Protein AF-A0A528AX21-F1 (afdb_monomer_lite)

Structure (mmCIF, N/CA/C/O backbone):
data_AF-A0A528AX21-F1
#
_entry.id   AF-A0A528AX21-F1
#
loop_
_atom_site.group_PDB
_atom_site.id
_atom_site.type_symbol
_atom_site.label_atom_id
_atom_site.label_alt_id
_atom_site.label_comp_id
_atom_site.label_asym_id
_atom_site.label_entity_id
_atom_site.label_seq_id
_atom_site.pdbx_PDB_ins_code
_atom_site.Cartn_x
_atom_site.Cartn_y
_atom_site.Cartn_z
_atom_site.occupancy
_atom_site.B_iso_or_equiv
_atom_site.auth_seq_id
_atom_site.auth_comp_id
_atom_site.auth_asym_id
_atom_site.auth_atom_id
_atom_site.pdbx_PDB_model_num
ATOM 1 N N . MET A 1 1 ? -32.757 -1.481 68.352 1.00 37.94 1 MET A N 1
ATOM 2 C CA . MET A 1 1 ? -32.312 -2.573 67.457 1.00 37.94 1 MET A CA 1
ATOM 3 C C . MET A 1 1 ? -32.295 -2.044 66.029 1.00 37.94 1 MET A C 1
ATOM 5 O O . MET A 1 1 ? -33.355 -1.872 65.451 1.00 37.94 1 MET A O 1
ATOM 9 N N . LEU A 1 2 ? -31.119 -1.713 65.490 1.00 50.81 2 LEU A N 1
ATOM 10 C CA . LEU A 1 2 ? -30.959 -1.194 64.127 1.00 50.81 2 LEU A CA 1
ATOM 11 C C . LEU A 1 2 ? -29.969 -2.110 63.388 1.00 50.81 2 LEU A C 1
ATOM 13 O O . LEU A 1 2 ? -28.760 -1.962 63.524 1.00 50.81 2 LEU A O 1
ATOM 17 N N . ARG A 1 3 ? -30.472 -3.139 62.700 1.00 51.97 3 ARG A N 1
ATOM 18 C CA . ARG A 1 3 ? -29.659 -4.090 61.917 1.00 51.97 3 ARG A CA 1
ATOM 19 C C . ARG A 1 3 ? -30.425 -4.549 60.677 1.00 51.97 3 ARG A C 1
ATOM 21 O O . ARG A 1 3 ? -30.811 -5.704 60.588 1.00 51.97 3 ARG A O 1
ATOM 28 N N . PHE A 1 4 ? -30.661 -3.650 59.725 1.00 55.97 4 PHE A N 1
ATOM 29 C CA . PHE A 1 4 ? -31.255 -4.026 58.433 1.00 55.97 4 PHE A CA 1
ATOM 30 C C . PHE A 1 4 ? -30.690 -3.241 57.250 1.00 55.97 4 PHE A C 1
ATOM 32 O O . PHE A 1 4 ? -31.429 -2.892 56.345 1.00 55.97 4 PHE A O 1
ATOM 39 N N . ILE A 1 5 ? -29.386 -2.959 57.207 1.00 58.75 5 ILE A N 1
ATOM 40 C CA . ILE A 1 5 ? -28.769 -2.465 55.966 1.00 58.75 5 ILE A CA 1
ATOM 41 C C . ILE A 1 5 ? -27.331 -2.994 55.895 1.00 58.75 5 ILE A C 1
ATOM 43 O O . ILE A 1 5 ? -26.437 -2.387 56.472 1.00 58.75 5 ILE A O 1
ATOM 47 N N . PRO A 1 6 ? -27.093 -4.177 55.293 1.00 50.47 6 PRO A N 1
ATOM 48 C CA . PRO A 1 6 ? -26.071 -4.206 54.247 1.00 50.47 6 PRO A CA 1
ATOM 49 C C . PRO A 1 6 ? -26.345 -5.334 53.238 1.00 50.47 6 P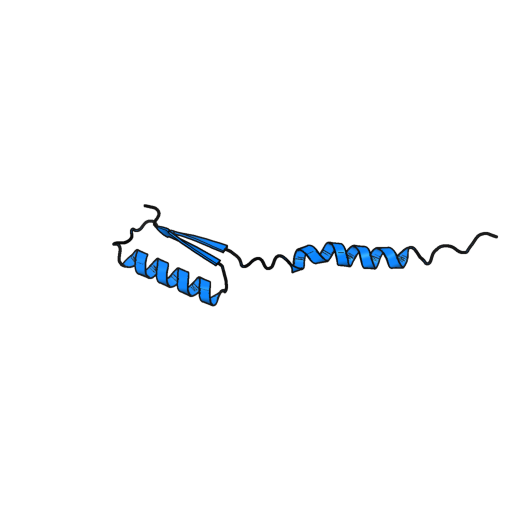RO A C 1
ATOM 51 O O . PRO A 1 6 ? -25.757 -6.406 53.320 1.00 50.47 6 PRO A O 1
ATOM 54 N N . LYS A 1 7 ? -27.266 -5.146 52.291 1.00 50.34 7 LYS A N 1
ATOM 55 C CA . LYS A 1 7 ? -27.373 -6.070 51.138 1.00 50.34 7 LYS A CA 1
ATOM 56 C C . LYS A 1 7 ? -27.425 -5.377 49.778 1.00 50.34 7 LYS A C 1
ATOM 58 O O . LYS A 1 7 ? -27.314 -6.045 48.762 1.00 50.34 7 LYS A O 1
ATOM 63 N N . ILE A 1 8 ? -27.516 -4.046 49.752 1.00 52.75 8 ILE A N 1
ATOM 64 C CA . ILE A 1 8 ? -27.661 -3.280 48.503 1.00 52.75 8 ILE A CA 1
ATOM 65 C C . ILE A 1 8 ? -26.297 -2.814 47.951 1.00 52.75 8 ILE A C 1
ATOM 67 O O . ILE A 1 8 ? -26.159 -2.578 46.757 1.00 52.75 8 ILE A O 1
ATOM 71 N N . ALA A 1 9 ? -25.248 -2.769 48.780 1.00 51.78 9 ALA A N 1
ATOM 72 C CA . ALA A 1 9 ? -23.927 -2.292 48.354 1.00 51.78 9 ALA A CA 1
ATOM 73 C C . ALA A 1 9 ? -23.169 -3.262 47.422 1.00 51.78 9 ALA A C 1
ATOM 75 O O . ALA A 1 9 ? -22.306 -2.829 46.666 1.00 51.78 9 ALA A O 1
ATOM 76 N N . ALA A 1 10 ? -23.492 -4.561 47.444 1.00 51.94 10 ALA A N 1
ATOM 77 C CA . ALA A 1 10 ? -22.769 -5.573 46.666 1.00 51.94 10 ALA A CA 1
ATOM 78 C C . ALA A 1 10 ? -23.209 -5.665 45.191 1.00 51.94 10 ALA A C 1
ATOM 80 O O . ALA A 1 10 ? -22.471 -6.193 44.368 1.00 51.94 10 ALA A O 1
ATOM 81 N N . ALA A 1 11 ? -24.394 -5.153 44.841 1.00 50.41 11 ALA A N 1
ATOM 82 C CA . ALA A 1 11 ? -24.887 -5.180 43.462 1.00 50.41 11 ALA A CA 1
ATOM 83 C C . ALA A 1 11 ? -24.344 -4.010 42.620 1.00 50.41 11 ALA A C 1
ATOM 85 O O . ALA A 1 11 ? -24.171 -4.146 41.412 1.00 50.41 11 ALA A O 1
ATOM 86 N N . ALA A 1 12 ? -24.026 -2.873 43.249 1.00 51.41 12 ALA A N 1
ATOM 87 C CA . ALA A 1 12 ? -23.560 -1.671 42.553 1.00 51.41 12 ALA A CA 1
ATOM 88 C C . ALA A 1 12 ? -22.123 -1.793 42.007 1.00 51.41 12 ALA A C 1
ATOM 90 O O . ALA A 1 12 ? -21.786 -1.160 41.008 1.00 51.41 12 ALA A O 1
ATOM 91 N N . THR A 1 13 ? -21.279 -2.629 42.618 1.00 53.25 13 THR A N 1
ATOM 92 C CA . THR A 1 13 ? -19.884 -2.824 42.189 1.00 53.25 13 THR A CA 1
ATOM 93 C C . THR A 1 13 ? -19.761 -3.664 40.918 1.00 53.25 13 THR A C 1
ATOM 95 O O . THR A 1 13 ? -18.840 -3.447 40.134 1.00 53.25 13 THR A O 1
ATOM 98 N N . VAL A 1 14 ? -20.706 -4.576 40.662 1.00 55.62 14 VAL A N 1
ATOM 99 C CA . VAL A 1 14 ? -20.695 -5.430 39.463 1.00 55.62 14 VAL A CA 1
ATOM 100 C C . VAL A 1 14 ? -21.064 -4.627 38.212 1.00 55.62 14 VAL A C 1
ATOM 102 O O . VAL A 1 14 ? -20.396 -4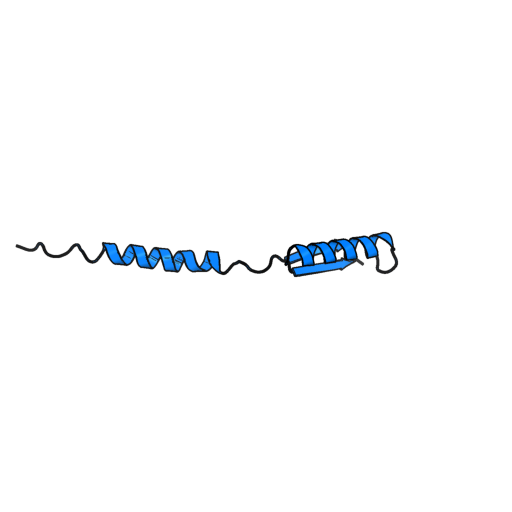.749 37.191 1.00 55.62 14 VAL A O 1
ATOM 105 N N . PHE A 1 15 ? -22.060 -3.737 38.291 1.00 53.50 15 PHE A N 1
ATOM 106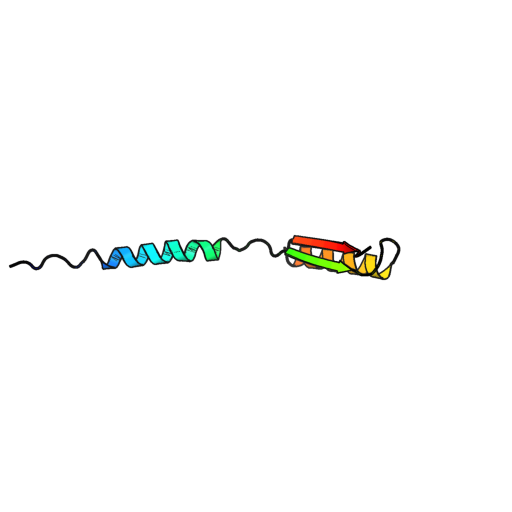 C CA . PHE A 1 15 ? -22.464 -2.908 37.146 1.00 53.50 15 PHE A CA 1
ATOM 107 C C . PHE A 1 15 ? -21.441 -1.820 36.787 1.00 53.50 15 PHE A C 1
ATOM 109 O O . PHE A 1 15 ? -21.267 -1.513 35.608 1.00 53.50 15 PHE A O 1
ATOM 116 N N . ALA A 1 16 ? -20.713 -1.280 37.772 1.00 55.53 16 ALA A N 1
ATOM 117 C CA . ALA A 1 16 ? -19.653 -0.304 37.520 1.00 55.53 16 ALA A CA 1
ATOM 118 C C . ALA A 1 16 ? -18.454 -0.912 36.762 1.00 55.53 16 ALA A C 1
ATOM 120 O O . ALA A 1 16 ? -17.887 -0.260 35.887 1.00 55.53 16 ALA A O 1
ATOM 121 N N . GLY A 1 17 ? -18.100 -2.174 37.039 1.00 55.31 17 GLY A N 1
ATOM 122 C CA . GLY A 1 17 ? -16.991 -2.862 36.368 1.00 55.31 17 GLY A CA 1
ATOM 123 C C . GLY A 1 17 ? -17.247 -3.163 34.887 1.00 55.31 17 GLY A C 1
ATOM 124 O O . GLY A 1 17 ? -16.332 -3.064 34.074 1.00 55.31 17 GLY A O 1
ATOM 125 N N . VAL A 1 18 ? -18.494 -3.468 34.509 1.00 58.44 18 VAL A N 1
ATOM 126 C CA . VAL A 1 18 ? -18.848 -3.780 33.110 1.00 58.44 18 VAL A CA 1
ATOM 127 C C . VAL A 1 18 ? -18.883 -2.513 32.244 1.00 58.44 18 VAL A C 1
ATOM 129 O O . VAL A 1 18 ? -18.417 -2.534 31.107 1.00 58.44 18 VAL A O 1
ATOM 132 N N . ALA A 1 19 ? -19.357 -1.386 32.787 1.00 58.91 19 ALA A N 1
ATOM 133 C CA . ALA A 1 19 ? -19.383 -0.108 32.070 1.00 58.91 19 ALA A CA 1
ATOM 134 C C . ALA A 1 19 ? -17.976 0.475 31.826 1.00 58.91 19 ALA A C 1
ATOM 136 O O . ALA A 1 19 ? -17.736 1.092 30.791 1.00 58.91 19 ALA A O 1
ATOM 137 N N . LEU A 1 20 ? -17.032 0.238 32.746 1.00 59.31 20 LEU A N 1
ATOM 138 C CA . LEU A 1 20 ? -15.630 0.656 32.613 1.00 59.31 20 LEU A CA 1
ATOM 139 C C . LEU A 1 20 ? -14.801 -0.264 31.699 1.00 59.31 20 LEU A C 1
ATOM 141 O O . LEU A 1 20 ? -13.762 0.162 31.202 1.00 59.31 20 LEU A O 1
ATOM 145 N N . ALA A 1 21 ? -15.249 -1.500 31.455 1.00 58.16 21 ALA A N 1
ATOM 146 C CA . ALA A 1 21 ? -14.602 -2.437 30.531 1.00 58.16 21 ALA A CA 1
ATOM 147 C C . ALA A 1 21 ? -15.075 -2.281 29.071 1.00 58.16 21 ALA A C 1
ATOM 149 O O . ALA A 1 21 ? -14.367 -2.671 28.142 1.00 58.16 21 ALA A O 1
ATOM 150 N N . ALA A 1 22 ? -16.243 -1.670 28.848 1.00 57.12 22 ALA A N 1
ATOM 151 C CA . ALA A 1 22 ? -16.800 -1.431 27.517 1.00 57.12 22 ALA A CA 1
ATOM 152 C C . ALA A 1 22 ? -15.910 -0.611 26.549 1.00 57.12 22 ALA A C 1
ATOM 154 O O . ALA A 1 22 ? -15.907 -0.944 25.361 1.00 57.12 22 ALA A O 1
ATOM 155 N N . PRO A 1 23 ? -15.114 0.401 26.970 1.00 56.84 23 PRO A N 1
ATOM 156 C CA . PRO A 1 23 ? -14.316 1.176 26.019 1.00 56.84 23 PRO A CA 1
ATOM 157 C C . PRO A 1 23 ? -13.154 0.368 25.429 1.00 56.84 23 PRO A C 1
ATOM 159 O O . PRO A 1 23 ? -12.686 0.681 24.339 1.00 56.84 23 PRO A O 1
ATOM 162 N N . ALA A 1 24 ? -12.692 -0.684 26.118 1.00 56.12 24 ALA A N 1
ATOM 163 C CA . ALA A 1 24 ? -11.584 -1.512 25.646 1.00 56.12 24 ALA A CA 1
ATOM 164 C C . ALA A 1 24 ? -11.987 -2.441 24.487 1.00 56.12 24 ALA A C 1
ATOM 166 O O . ALA A 1 24 ? -11.144 -2.787 23.666 1.00 56.12 24 ALA A O 1
ATOM 167 N N . LEU A 1 25 ? -13.271 -2.810 24.391 1.00 54.38 25 LEU A N 1
ATOM 168 C CA .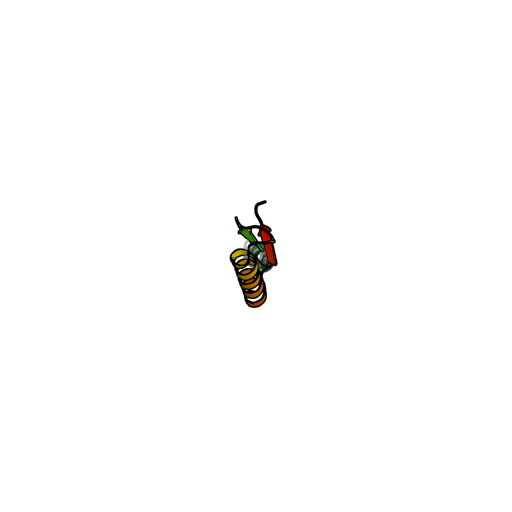 LEU A 1 25 ? -13.796 -3.696 23.344 1.00 54.38 25 LEU A CA 1
ATOM 169 C C . LEU A 1 25 ? -14.189 -2.953 22.056 1.00 54.38 25 LEU A C 1
ATOM 171 O O . LEU A 1 25 ? -14.291 -3.573 21.004 1.00 54.38 25 LEU A O 1
ATOM 175 N N . ALA A 1 26 ? -14.387 -1.631 22.113 1.00 54.81 26 ALA A N 1
ATOM 176 C CA . ALA A 1 26 ? -14.711 -0.809 20.941 1.00 54.81 26 ALA A CA 1
ATOM 177 C C . ALA A 1 26 ? -13.468 -0.277 20.207 1.00 54.81 26 ALA A C 1
ATOM 179 O O . ALA A 1 26 ? -13.581 0.257 19.105 1.00 54.81 26 ALA A O 1
ATOM 180 N N . GLN A 1 27 ? -12.278 -0.444 20.790 1.00 54.28 27 GLN A N 1
ATOM 181 C CA . GLN A 1 27 ? -11.015 -0.061 20.165 1.00 54.28 27 GLN A CA 1
ATOM 182 C C . GLN A 1 27 ? -10.420 -1.193 19.315 1.00 54.28 27 GLN A C 1
ATOM 184 O O . GLN A 1 27 ? -9.206 -1.329 19.206 1.00 54.28 27 GLN A O 1
ATOM 189 N N . GLU A 1 28 ? -11.260 -1.964 18.626 1.00 59.16 28 GLU A N 1
ATOM 190 C CA . GLU A 1 28 ? -10.858 -2.569 17.352 1.00 59.16 28 GLU A CA 1
ATOM 191 C C . GLU A 1 28 ? -10.988 -1.522 16.236 1.00 59.16 28 GLU A C 1
ATOM 193 O O . GLU A 1 28 ? -11.632 -1.715 15.208 1.00 59.16 28 GLU A O 1
ATOM 198 N N . ALA A 1 29 ? -10.380 -0.351 16.446 1.00 65.31 29 ALA A N 1
ATOM 199 C CA . ALA A 1 29 ? -10.138 0.571 15.354 1.00 65.31 29 ALA A CA 1
ATOM 200 C C . ALA A 1 29 ? -9.156 -0.138 14.421 1.00 65.31 29 ALA A C 1
ATOM 202 O O . ALA A 1 29 ? -8.029 -0.430 14.830 1.00 65.31 29 ALA A O 1
ATOM 203 N N . HIS A 1 30 ? -9.599 -0.468 13.204 1.00 74.19 30 HIS A N 1
ATOM 204 C CA . HIS A 1 30 ? -8.763 -1.068 12.166 1.00 74.19 30 HIS A CA 1
ATOM 205 C C . HIS A 1 30 ? -7.384 -0.403 12.186 1.00 74.19 30 HIS A C 1
ATOM 207 O O . HIS A 1 30 ? -7.267 0.797 11.913 1.00 74.19 30 HIS A O 1
ATOM 213 N N . LYS A 1 31 ? -6.346 -1.161 12.573 1.00 88.62 31 LYS A N 1
ATOM 214 C CA . LYS A 1 31 ? -4.996 -0.606 12.720 1.00 88.62 31 LYS A CA 1
ATOM 215 C C . LYS A 1 31 ? -4.615 0.084 11.415 1.00 88.62 31 LYS A C 1
ATOM 217 O O . LYS A 1 31 ? -4.974 -0.393 10.342 1.00 88.62 31 LYS A O 1
ATOM 222 N N . THR A 1 32 ? -3.936 1.223 11.497 1.00 93.62 32 THR A N 1
ATOM 223 C CA . THR A 1 32 ? -3.458 1.921 10.299 1.00 93.62 32 THR A CA 1
ATOM 224 C C . THR A 1 32 ? -1.963 1.694 10.152 1.00 93.62 32 THR A C 1
ATOM 226 O O . THR A 1 32 ? -1.196 2.000 11.063 1.00 93.62 32 THR A O 1
ATOM 229 N N . PHE A 1 33 ? -1.559 1.146 9.013 1.00 95.00 33 PHE A N 1
ATOM 230 C CA . PHE A 1 33 ? -0.176 0.948 8.619 1.00 95.00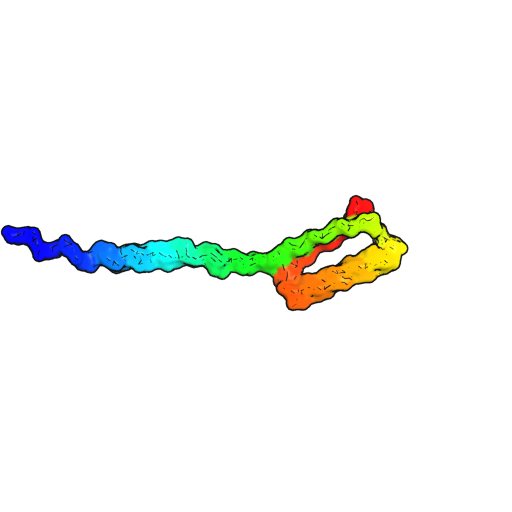 33 PHE A CA 1
ATOM 231 C C . PHE A 1 33 ? 0.270 2.112 7.730 1.00 95.00 33 PHE A C 1
ATOM 233 O O . PHE A 1 33 ? -0.329 2.360 6.682 1.00 95.00 33 PHE A O 1
ATOM 240 N N . TYR A 1 34 ? 1.310 2.825 8.160 1.00 95.81 34 TYR A N 1
ATOM 241 C CA . TYR A 1 34 ? 1.916 3.924 7.413 1.00 95.81 34 TYR A CA 1
ATOM 242 C C . TYR A 1 34 ? 3.263 3.472 6.853 1.00 95.81 34 TYR A C 1
ATOM 244 O O . TYR A 1 34 ? 4.099 2.968 7.603 1.00 95.81 34 TYR A O 1
ATOM 252 N N . LEU A 1 35 ? 3.481 3.675 5.556 1.00 95.31 35 LEU A N 1
ATOM 253 C CA . LEU A 1 35 ? 4.740 3.371 4.881 1.00 95.31 35 LEU A CA 1
ATOM 254 C C . LEU A 1 35 ? 5.145 4.547 3.999 1.00 95.31 35 LEU A C 1
ATOM 256 O O . LEU A 1 35 ? 4.374 4.994 3.152 1.00 95.31 35 LEU A O 1
ATOM 260 N N . LEU A 1 36 ? 6.374 5.014 4.190 1.00 95.88 36 LEU A N 1
ATOM 261 C CA . LEU A 1 36 ? 6.964 6.094 3.414 1.00 95.88 36 LEU A CA 1
ATOM 262 C C . LEU A 1 36 ? 8.214 5.536 2.722 1.00 95.88 36 LEU A C 1
ATOM 264 O O . LEU A 1 36 ? 9.216 5.248 3.376 1.00 95.88 36 LEU A O 1
ATOM 268 N N . SER A 1 37 ? 8.119 5.307 1.414 1.00 94.56 37 SER A N 1
ATOM 269 C CA . SER A 1 37 ? 9.159 4.649 0.612 1.00 94.56 37 SER A CA 1
ATOM 270 C C . SER A 1 37 ? 10.086 5.678 -0.036 1.00 94.56 37 SER A C 1
ATOM 272 O O . SER A 1 37 ? 9.606 6.667 -0.578 1.00 94.56 37 SER A O 1
ATOM 274 N N . HIS A 1 38 ? 11.403 5.442 -0.028 1.00 92.31 38 HIS A N 1
ATOM 275 C CA . HIS A 1 38 ? 12.394 6.404 -0.545 1.00 92.31 38 HIS A CA 1
ATOM 276 C C . HIS A 1 38 ? 12.597 6.375 -2.069 1.00 92.31 38 HIS A C 1
ATOM 278 O O . HIS A 1 38 ? 13.384 7.153 -2.603 1.00 92.31 38 HIS A O 1
ATOM 284 N N . GLY A 1 39 ? 11.920 5.464 -2.768 1.00 89.69 39 GLY A N 1
ATOM 285 C CA . GLY A 1 39 ? 11.842 5.483 -4.224 1.00 89.69 39 GLY A CA 1
ATOM 286 C C . GLY A 1 39 ? 10.955 6.587 -4.773 1.00 89.69 39 GLY A C 1
ATOM 287 O O . GLY A 1 39 ? 10.444 7.432 -4.041 1.00 89.69 39 GLY A O 1
ATOM 288 N N . GLY A 1 40 ? 10.703 6.507 -6.076 1.00 92.44 40 GLY A N 1
ATOM 289 C CA . GLY A 1 40 ? 9.753 7.371 -6.767 1.00 92.44 40 GLY A CA 1
ATOM 290 C C . GLY A 1 40 ? 8.788 6.589 -7.660 1.00 92.44 40 GLY A C 1
ATOM 291 O O . GLY A 1 40 ? 8.965 5.386 -7.870 1.00 92.44 40 GLY A O 1
ATOM 292 N N . PRO A 1 41 ? 7.799 7.277 -8.255 1.00 92.00 41 PRO A N 1
ATOM 293 C CA . PRO A 1 41 ? 6.769 6.668 -9.101 1.00 92.00 41 PRO A CA 1
ATOM 294 C C . PRO A 1 41 ? 7.296 6.096 -10.428 1.00 92.00 41 PRO A C 1
ATOM 296 O O . PRO A 1 41 ? 6.520 5.531 -11.192 1.00 92.00 41 PRO A O 1
ATOM 299 N N . SER A 1 42 ? 8.591 6.244 -10.715 1.00 94.50 42 SER A N 1
ATOM 300 C CA . SER A 1 42 ? 9.272 5.664 -11.877 1.00 94.50 42 SER A CA 1
ATOM 301 C C . SER A 1 42 ? 10.231 4.521 -11.525 1.00 94.50 42 SER A C 1
ATOM 303 O O . SER A 1 42 ? 10.817 3.934 -12.431 1.00 94.50 42 SER A O 1
ATOM 305 N N . ASP A 1 43 ? 10.437 4.216 -10.240 1.00 95.31 43 ASP A N 1
ATOM 306 C CA . ASP A 1 43 ? 11.327 3.136 -9.812 1.00 95.31 43 ASP A CA 1
ATOM 307 C C . ASP A 1 43 ? 10.545 1.824 -9.686 1.00 95.31 43 ASP A C 1
ATOM 309 O O . ASP A 1 43 ? 9.728 1.648 -8.778 1.00 95.31 43 ASP A O 1
ATOM 313 N N . ALA A 1 44 ? 10.814 0.894 -10.604 1.00 96.50 44 ALA A N 1
ATOM 314 C CA . ALA A 1 44 ? 10.115 -0.383 -10.692 1.00 96.50 44 ALA A CA 1
ATOM 315 C C . ALA A 1 44 ? 10.172 -1.196 -9.389 1.00 96.50 44 ALA A C 1
ATOM 317 O O . ALA A 1 44 ? 9.180 -1.833 -9.033 1.00 96.50 44 ALA A O 1
ATOM 318 N N . PHE A 1 45 ? 11.290 -1.149 -8.658 1.00 96.25 45 PHE A N 1
ATOM 319 C CA . PHE A 1 45 ? 11.414 -1.865 -7.392 1.00 96.25 45 PHE A CA 1
ATOM 320 C C . PHE A 1 45 ? 10.446 -1.299 -6.352 1.00 96.25 45 PHE A C 1
ATOM 322 O O . PHE A 1 45 ? 9.701 -2.045 -5.718 1.00 96.25 45 PHE A O 1
ATOM 329 N N . TRP A 1 46 ? 10.413 0.026 -6.195 1.00 96.38 46 TRP A N 1
ATOM 330 C CA . TRP A 1 46 ? 9.575 0.650 -5.173 1.00 96.38 46 TRP A CA 1
ATOM 331 C C . TRP A 1 46 ? 8.086 0.618 -5.508 1.00 96.38 46 TRP A C 1
ATOM 333 O O . TRP A 1 46 ? 7.260 0.569 -4.596 1.00 96.38 46 TRP A O 1
ATOM 343 N N . ILE A 1 47 ? 7.735 0.602 -6.794 1.00 96.56 47 ILE A N 1
ATOM 344 C CA . ILE A 1 47 ? 6.359 0.369 -7.243 1.00 96.56 47 ILE A CA 1
ATOM 345 C C . ILE A 1 47 ? 5.891 -1.021 -6.795 1.00 96.56 47 ILE A C 1
ATOM 347 O O . ILE A 1 47 ? 4.844 -1.128 -6.154 1.00 96.56 47 ILE A O 1
ATOM 351 N N . ASP A 1 48 ? 6.670 -2.067 -7.083 1.00 98.00 48 ASP A N 1
ATOM 352 C CA . ASP A 1 48 ? 6.299 -3.444 -6.738 1.00 98.00 48 ASP A CA 1
ATOM 353 C C . ASP A 1 48 ? 6.302 -3.676 -5.218 1.00 98.00 48 ASP A C 1
ATOM 355 O O . ASP A 1 48 ? 5.366 -4.253 -4.663 1.00 98.00 48 ASP A O 1
ATOM 359 N N . TRP A 1 49 ? 7.284 -3.114 -4.510 1.00 96.38 49 TRP A N 1
ATOM 360 C CA . TRP A 1 49 ? 7.328 -3.113 -3.046 1.00 96.38 49 TRP A CA 1
ATOM 361 C C . TRP A 1 49 ? 6.064 -2.497 -2.426 1.00 96.38 49 TRP A C 1
ATOM 363 O O . TRP A 1 49 ? 5.428 -3.108 -1.560 1.00 96.38 49 TRP A O 1
ATOM 373 N N . ASN A 1 50 ? 5.657 -1.309 -2.889 1.00 96.88 50 ASN A N 1
ATOM 374 C CA . ASN A 1 50 ? 4.457 -0.630 -2.394 1.00 96.88 50 ASN A CA 1
ATOM 375 C C . ASN A 1 50 ? 3.177 -1.422 -2.720 1.00 96.88 50 ASN A C 1
ATOM 377 O O . ASN A 1 50 ? 2.253 -1.465 -1.900 1.00 96.88 50 ASN A O 1
ATOM 381 N N . ALA A 1 51 ? 3.120 -2.084 -3.880 1.00 97.19 51 ALA A N 1
ATOM 382 C CA . ALA A 1 51 ? 2.011 -2.960 -4.252 1.00 97.19 51 ALA A CA 1
ATOM 383 C C . ALA A 1 51 ? 1.929 -4.198 -3.340 1.00 97.19 51 ALA A C 1
ATOM 385 O O . ALA A 1 51 ? 0.850 -4.536 -2.846 1.00 97.19 51 ALA A O 1
ATOM 386 N N . GLY A 1 52 ? 3.065 -4.834 -3.044 1.00 97.94 52 GLY A N 1
ATOM 387 C CA . GLY A 1 52 ? 3.154 -5.950 -2.102 1.00 97.94 52 GLY A CA 1
ATOM 388 C C . GLY A 1 52 ? 2.711 -5.565 -0.689 1.00 97.94 52 GLY A C 1
ATOM 389 O O . GLY A 1 52 ? 1.900 -6.267 -0.081 1.00 97.94 52 GLY A O 1
ATOM 390 N N . ALA A 1 53 ? 3.167 -4.414 -0.190 1.00 97.38 53 ALA A N 1
ATOM 391 C CA . ALA A 1 53 ? 2.754 -3.885 1.109 1.00 97.38 53 ALA A CA 1
ATOM 392 C C . ALA A 1 53 ? 1.244 -3.578 1.161 1.00 97.38 53 ALA A C 1
ATOM 394 O O . ALA A 1 53 ? 0.584 -3.908 2.147 1.00 97.38 53 ALA A O 1
ATOM 395 N N . THR A 1 54 ? 0.678 -3.028 0.081 1.00 97.88 54 THR A N 1
ATOM 396 C CA . THR A 1 54 ? -0.774 -2.805 -0.043 1.00 97.88 54 THR A CA 1
ATOM 397 C C . THR A 1 54 ? -1.541 -4.126 0.047 1.00 97.88 54 THR A C 1
ATOM 399 O O . THR A 1 54 ? -2.474 -4.254 0.836 1.00 97.88 54 THR A O 1
ATOM 402 N N . LYS A 1 55 ? -1.096 -5.155 -0.681 1.00 98.19 55 LYS A N 1
ATOM 403 C CA . LYS A 1 55 ? -1.728 -6.480 -0.656 1.00 98.19 55 LYS A CA 1
ATOM 404 C C . LYS A 1 55 ? -1.664 -7.138 0.727 1.00 98.19 55 LYS A C 1
ATOM 406 O O . LYS A 1 55 ? -2.619 -7.793 1.140 1.00 98.19 55 LYS A O 1
ATOM 411 N N . ALA A 1 56 ? -0.564 -6.956 1.456 1.00 97.56 56 ALA A N 1
ATOM 412 C CA . ALA A 1 56 ? -0.448 -7.439 2.830 1.00 97.56 56 ALA A CA 1
ATOM 413 C C . ALA A 1 56 ? -1.437 -6.727 3.770 1.00 97.56 56 ALA A C 1
ATOM 415 O O . ALA A 1 56 ? -2.061 -7.380 4.607 1.00 97.56 56 ALA A O 1
ATOM 416 N N . CYS A 1 57 ? -1.638 -5.413 3.610 1.00 96.50 57 CYS A N 1
ATOM 417 C CA . CYS A 1 57 ? -2.652 -4.673 4.363 1.00 96.50 57 CYS A CA 1
ATOM 418 C C . CYS A 1 57 ? -4.063 -5.244 4.156 1.00 96.50 57 CYS A C 1
ATOM 420 O O . CYS A 1 57 ? -4.785 -5.437 5.137 1.00 96.50 57 CYS A O 1
ATOM 422 N N . ASP A 1 58 ? -4.426 -5.578 2.914 1.00 95.44 58 ASP A N 1
ATOM 423 C CA . ASP A 1 58 ? -5.730 -6.171 2.590 1.00 95.44 58 ASP A CA 1
ATOM 424 C C . ASP A 1 58 ? -5.932 -7.515 3.303 1.00 95.44 58 ASP A C 1
ATOM 426 O O . ASP A 1 58 ? -6.976 -7.764 3.910 1.00 95.44 58 ASP A O 1
ATOM 430 N N . GLN A 1 59 ? -4.905 -8.371 3.291 1.00 97.00 59 GLN A N 1
ATOM 431 C CA . GLN A 1 59 ? -4.930 -9.672 3.966 1.00 97.00 59 GLN A CA 1
ATOM 432 C C . GLN A 1 59 ? -5.072 -9.538 5.487 1.00 97.00 59 GLN A C 1
ATOM 434 O O . GLN A 1 59 ? -5.763 -10.335 6.122 1.00 97.00 59 GLN A O 1
ATOM 439 N N . LEU A 1 60 ? -4.435 -8.520 6.066 1.00 94.19 60 LEU A N 1
ATOM 440 C CA . LEU A 1 60 ? -4.448 -8.239 7.500 1.00 94.19 60 LEU A CA 1
ATOM 441 C C . LEU A 1 60 ? -5.661 -7.406 7.944 1.00 94.19 60 LEU A C 1
ATOM 443 O O . LEU A 1 60 ? -5.832 -7.186 9.142 1.00 94.19 60 LEU A O 1
ATOM 447 N N . LYS A 1 61 ? -6.507 -6.957 7.005 1.00 93.56 61 LYS A N 1
ATOM 448 C CA . LYS A 1 61 ? -7.676 -6.092 7.246 1.00 93.56 61 LYS A CA 1
ATOM 449 C C . LYS A 1 61 ? -7.330 -4.790 7.981 1.00 93.56 61 LYS A C 1
ATOM 451 O O . LYS A 1 61 ? -8.118 -4.280 8.780 1.00 93.56 61 LYS A O 1
ATOM 456 N N . VAL A 1 62 ? -6.155 -4.236 7.692 1.00 93.38 62 VAL A N 1
ATOM 457 C CA . VAL A 1 62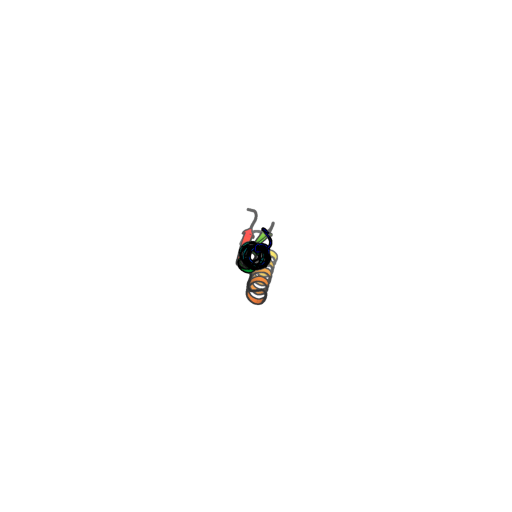 ? -5.673 -2.963 8.246 1.00 93.38 62 VAL A CA 1
ATOM 458 C C . VAL A 1 62 ? -5.823 -1.842 7.220 1.00 93.38 62 VAL A C 1
ATOM 460 O O . VAL A 1 62 ? -5.799 -2.073 6.014 1.00 93.38 62 VAL A O 1
ATOM 463 N N . THR A 1 63 ? -5.961 -0.604 7.686 1.00 94.69 63 THR A N 1
ATOM 464 C CA . THR A 1 63 ? -5.945 0.567 6.801 1.00 94.69 63 THR A CA 1
ATOM 465 C C . THR A 1 63 ? -4.516 0.818 6.334 1.00 94.69 63 THR A C 1
ATOM 467 O O . THR A 1 63 ? -3.611 0.880 7.161 1.00 94.69 63 THR A O 1
ATOM 470 N N . CYS A 1 64 ? -4.300 1.020 5.036 1.00 95.31 64 CYS A N 1
ATOM 471 C CA . CYS A 1 64 ? -2.971 1.269 4.480 1.00 95.31 64 CYS A CA 1
ATOM 472 C C . CYS A 1 64 ? -2.816 2.739 4.046 1.00 95.31 64 CYS A C 1
ATOM 474 O O . CYS A 1 64 ? -3.685 3.302 3.376 1.00 95.31 64 CYS A O 1
ATOM 476 N N . LYS A 1 65 ? -1.705 3.372 4.431 1.00 96.31 65 LYS A N 1
ATOM 477 C CA . LYS A 1 65 ? -1.301 4.731 4.040 1.00 96.31 65 LYS A CA 1
ATOM 478 C C . LYS A 1 65 ? 0.130 4.670 3.511 1.00 96.31 65 LYS A C 1
ATOM 480 O O . LYS A 1 65 ? 1.083 4.824 4.270 1.00 96.31 65 LYS A O 1
ATOM 485 N N . ILE A 1 66 ? 0.259 4.381 2.219 1.00 96.38 66 ILE A N 1
ATOM 486 C CA . ILE A 1 66 ? 1.546 4.187 1.546 1.00 96.38 66 ILE A CA 1
ATOM 487 C C . ILE A 1 66 ? 1.788 5.340 0.576 1.00 96.38 66 ILE A C 1
ATOM 489 O O . ILE A 1 66 ? 0.916 5.655 -0.234 1.00 96.38 66 ILE A O 1
ATOM 493 N N . SER A 1 67 ? 2.965 5.955 0.641 1.00 95.12 67 SER A N 1
ATOM 494 C CA . SER A 1 67 ? 3.400 6.977 -0.311 1.00 95.12 67 SER A CA 1
ATOM 495 C C . SER A 1 67 ? 4.899 6.888 -0.585 1.00 95.12 67 SER A C 1
ATOM 497 O O . SER A 1 67 ? 5.660 6.293 0.181 1.00 95.12 67 SER A O 1
ATOM 499 N N . PHE A 1 68 ? 5.329 7.512 -1.678 1.00 95.38 68 PHE A N 1
ATOM 500 C CA . PHE A 1 68 ? 6.736 7.854 -1.868 1.00 95.38 68 PHE A CA 1
ATOM 501 C C . PHE A 1 68 ? 7.107 9.057 -0.988 1.00 95.38 68 PHE A C 1
ATOM 503 O O . PHE A 1 68 ? 6.233 9.826 -0.579 1.00 95.38 68 PHE A O 1
ATOM 510 N N . SER A 1 69 ? 8.389 9.192 -0.652 1.00 88.94 69 SER A N 1
ATOM 511 C CA . SER A 1 69 ? 8.912 10.296 0.158 1.00 88.94 69 SER A CA 1
ATOM 512 C C . SER A 1 69 ? 9.153 11.583 -0.633 1.00 88.94 69 SER A C 1
ATOM 514 O O . SER A 1 69 ? 9.442 12.606 -0.016 1.00 88.94 69 SER A O 1
ATOM 516 N N . GLY A 1 70 ? 9.110 11.511 -1.967 1.00 72.38 70 GLY A N 1
ATOM 517 C CA . GLY A 1 70 ? 9.431 12.595 -2.899 1.00 72.38 70 GLY A CA 1
ATOM 518 C C . GLY A 1 70 ? 8.313 12.879 -3.884 1.00 72.38 70 GLY A C 1
ATOM 519 O O . GLY A 1 70 ? 7.556 11.933 -4.205 1.00 72.38 70 GLY A O 1
#

pLDDT: mean 77.68, std 20.12, range [37.94, 98.19]

Foldseek 3Di:
DDPDDDDPVVVVVVVVVVVVCVVVVVPVPQAEDEEEAQDDPPDPVVVVVQVVVVVVCVVSVHHYHYDYPD

Sequence (70 aa):
MLRFIPKIAAAATVFAGVALAAPALAQEAHKTFYLLSHGGPSDAFWIDWNAGATKACDQLKVTCKISFSG

Secondary structure (DSSP, 8-state):
------SSHHHHHHHHHHHHHHHHHS-----EEEEEESS-TT-HHHHHHHHHHHHHHHHHT-EEEEEE--

Radius of gyration: 25.88 Å; chains: 1; bounding box: 45×22×79 Å